Protein AF-A0A699U003-F1 (afdb_monomer_lite)

pLDDT: mean 71.17, std 19.03, range [32.44, 95.81]

Sequence (176 aa):
VVTTAKLMTEVVTAASATITAADTPITAATLTATHNKRKGILVKEPKPLKKQAQIEQDEAYARELEAELNKNINWDEVIEQVKRKEKEDNVVMRYQELKRKPQTEAQARKNMITYLKNMTGFKMNYFKGMSYDDIHLIFEKYFNSNVAFLEKTKEQIEEEDSRALKRKTKSQAEKA

Structure (mmCIF, N/CA/C/O backbone):
data_AF-A0A699U003-F1
#
_entry.id   AF-A0A699U003-F1
#
loop_
_atom_site.group_PDB
_atom_site.id
_atom_site.type_symbol
_atom_site.label_atom_id
_atom_site.label_alt_id
_atom_site.label_comp_id
_atom_site.label_asym_id
_atom_site.label_entity_id
_atom_site.label_seq_id
_atom_site.pdbx_PDB_ins_code
_atom_site.Cartn_x
_atom_site.Cartn_y
_atom_site.Cartn_z
_atom_site.occupancy
_atom_site.B_iso_or_equiv
_atom_site.auth_seq_id
_atom_site.auth_comp_id
_atom_site.auth_asym_id
_atom_site.auth_atom_id
_atom_site.pdbx_PDB_model_num
ATOM 1 N N . VAL A 1 1 ? -42.626 0.215 -48.156 1.00 45.19 1 VAL A N 1
ATOM 2 C CA . VAL A 1 1 ? -42.410 1.674 -48.004 1.00 45.19 1 VAL A CA 1
ATOM 3 C C . VAL A 1 1 ? -41.549 1.860 -46.756 1.00 45.19 1 VAL A C 1
ATOM 5 O O . VAL A 1 1 ? -42.077 1.782 -45.663 1.00 45.19 1 VAL A O 1
ATOM 8 N N . VAL A 1 2 ? -40.238 1.595 -46.818 1.00 40.75 2 VAL A N 1
ATOM 9 C CA . VAL A 1 2 ? -39.130 2.536 -47.109 1.00 40.75 2 VAL A CA 1
ATOM 10 C C . VAL A 1 2 ? -39.297 3.864 -46.377 1.00 40.75 2 VAL A C 1
ATOM 12 O O . VAL A 1 2 ? -40.072 4.681 -46.853 1.00 40.75 2 VAL A O 1
ATOM 15 N N . THR A 1 3 ? -38.520 4.119 -45.316 1.00 44.09 3 THR A N 1
ATOM 16 C CA . THR A 1 3 ? -37.577 5.255 -45.319 1.00 44.09 3 THR A CA 1
ATOM 17 C C . THR A 1 3 ? -36.477 5.110 -44.261 1.00 44.09 3 THR A C 1
ATOM 19 O O . THR A 1 3 ? -36.720 4.845 -43.090 1.00 44.09 3 THR A O 1
ATOM 22 N N . THR A 1 4 ? -35.257 5.286 -44.753 1.00 45.38 4 THR A N 1
ATOM 23 C CA . THR A 1 4 ? -33.939 5.308 -44.117 1.00 45.38 4 THR A CA 1
ATOM 24 C C . THR A 1 4 ? -33.596 6.719 -43.625 1.00 45.38 4 THR A C 1
ATOM 26 O O . THR A 1 4 ? -33.923 7.671 -44.325 1.00 45.38 4 THR A O 1
ATOM 29 N N . ALA A 1 5 ? -32.833 6.865 -42.535 1.00 50.19 5 ALA A N 1
ATOM 30 C CA . ALA A 1 5 ? -31.899 7.990 -42.317 1.00 50.19 5 ALA A CA 1
ATOM 31 C C . ALA A 1 5 ? -30.908 7.594 -41.201 1.00 50.19 5 ALA A C 1
ATOM 33 O O . ALA A 1 5 ? -31.294 7.466 -40.048 1.00 50.19 5 ALA A O 1
ATOM 34 N N . LYS A 1 6 ? -29.727 7.057 -41.528 1.00 58.03 6 LYS A N 1
ATOM 35 C CA . LYS A 1 6 ? -28.477 7.722 -41.954 1.00 58.03 6 LYS A CA 1
ATOM 36 C C . LYS A 1 6 ? -27.730 8.369 -40.774 1.00 58.03 6 LYS A C 1
ATOM 38 O O . LYS A 1 6 ? -28.076 9.441 -40.299 1.00 58.03 6 LYS A O 1
ATOM 43 N N . LEU A 1 7 ? -26.697 7.641 -40.346 1.00 47.69 7 LEU A N 1
ATOM 44 C CA . LEU A 1 7 ? -25.705 7.954 -39.321 1.00 47.69 7 LEU A CA 1
ATOM 45 C C . LEU A 1 7 ? -24.818 9.133 -39.752 1.00 47.69 7 LEU A C 1
ATOM 47 O O . LEU A 1 7 ? -24.412 9.199 -40.914 1.00 47.69 7 LEU A O 1
ATOM 51 N N . MET A 1 8 ? -24.466 10.009 -38.809 1.00 48.78 8 MET A N 1
ATOM 52 C CA . MET A 1 8 ? -23.335 10.930 -38.944 1.00 48.78 8 MET A CA 1
ATOM 53 C C . MET A 1 8 ? -22.222 10.463 -38.010 1.00 48.78 8 MET A C 1
ATOM 55 O O . MET A 1 8 ? -22.250 10.677 -36.804 1.00 48.78 8 MET A O 1
ATOM 59 N N . THR A 1 9 ? -21.281 9.739 -38.603 1.00 49.38 9 THR A N 1
ATOM 60 C CA . THR A 1 9 ? -20.009 9.333 -38.015 1.00 49.38 9 THR A CA 1
ATOM 61 C C . THR A 1 9 ? 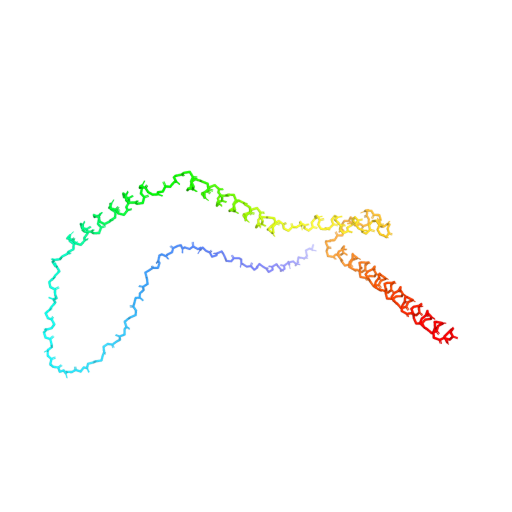-19.003 10.410 -38.405 1.00 49.38 9 THR A C 1
ATOM 63 O O . THR A 1 9 ? -18.658 10.521 -39.581 1.00 49.38 9 THR A O 1
ATOM 66 N N . GLU A 1 10 ? -18.573 11.243 -37.460 1.00 49.56 10 GLU A N 1
ATOM 67 C CA . GLU A 1 10 ? -17.487 12.191 -37.711 1.00 49.56 10 GLU A CA 1
ATOM 68 C C . GLU A 1 10 ? -16.157 11.436 -37.608 1.00 49.56 10 GLU A C 1
ATOM 70 O O . GLU A 1 10 ? -15.673 11.085 -36.534 1.00 49.56 10 GLU A O 1
ATOM 75 N N . VAL A 1 11 ? -15.619 11.102 -38.780 1.00 53.38 11 VAL A N 1
ATOM 76 C CA . VAL A 1 11 ? -14.251 10.629 -38.982 1.00 53.38 11 VAL A CA 1
ATOM 77 C C . VAL A 1 11 ? -13.323 11.819 -38.754 1.00 53.38 11 VAL A C 1
ATOM 79 O O . VAL A 1 11 ? -13.251 12.719 -39.587 1.00 53.38 11 VAL A O 1
ATOM 82 N N . VAL A 1 12 ? -12.604 11.827 -37.631 1.00 41.00 12 VAL A N 1
ATOM 83 C CA . VAL A 1 12 ? -11.447 12.710 -37.451 1.00 41.00 12 VAL A CA 1
ATOM 84 C C . VAL A 1 12 ? -10.208 11.950 -37.904 1.00 41.00 12 VAL A C 1
ATOM 86 O O . VAL A 1 12 ? -9.744 10.993 -37.286 1.00 41.00 12 VAL A O 1
ATOM 89 N N . THR A 1 13 ? -9.740 12.383 -39.064 1.00 50.38 13 THR A N 1
ATOM 90 C CA . THR A 1 13 ? -8.569 11.946 -39.813 1.00 50.38 13 THR A CA 1
ATOM 91 C C . THR A 1 13 ? -7.299 11.960 -38.965 1.00 50.38 13 THR A C 1
ATOM 93 O O . THR A 1 13 ? -6.840 13.009 -38.517 1.00 50.38 13 THR A O 1
ATOM 96 N N . ALA A 1 14 ? -6.690 10.786 -38.809 1.00 43.75 14 ALA A N 1
ATOM 97 C CA . ALA A 1 14 ? -5.325 10.635 -38.332 1.00 43.75 14 ALA A CA 1
ATOM 98 C C . ALA A 1 14 ? -4.341 11.027 -39.448 1.00 43.75 14 ALA A C 1
ATOM 100 O O . ALA A 1 14 ? -4.283 10.372 -40.488 1.00 43.75 14 ALA A O 1
ATOM 101 N N . ALA A 1 15 ? -3.548 12.076 -39.225 1.00 45.00 15 ALA A N 1
ATOM 102 C CA . ALA A 1 15 ? -2.361 12.361 -40.023 1.00 45.00 15 ALA A CA 1
ATOM 103 C C . ALA A 1 15 ? -1.147 11.711 -39.340 1.00 45.00 15 ALA A C 1
ATOM 105 O O . ALA A 1 15 ? -0.752 12.102 -38.243 1.00 45.00 15 ALA A O 1
ATOM 106 N N . SER A 1 16 ? -0.577 10.689 -39.978 1.00 44.88 16 SER A N 1
ATOM 107 C CA . SER A 1 16 ? 0.701 10.098 -39.580 1.00 44.88 16 SER A CA 1
ATOM 108 C C . SER A 1 16 ? 1.829 11.011 -40.062 1.00 44.88 16 SER A C 1
ATOM 110 O O . SER A 1 16 ? 1.984 11.226 -41.263 1.00 44.88 16 SER A O 1
ATOM 112 N N . ALA A 1 17 ? 2.590 11.582 -39.129 1.00 42.38 17 ALA A N 1
ATOM 113 C CA . ALA A 1 17 ? 3.814 12.307 -39.435 1.00 42.38 17 ALA A CA 1
ATOM 114 C C . ALA A 1 17 ? 4.977 11.308 -39.538 1.00 42.38 17 ALA A C 1
ATOM 116 O O . ALA A 1 17 ? 5.395 10.710 -38.547 1.00 42.38 17 ALA A O 1
ATOM 117 N N . THR A 1 18 ? 5.496 11.128 -40.749 1.00 43.25 18 THR A N 1
ATOM 118 C CA . THR A 1 18 ? 6.792 10.494 -41.016 1.00 43.25 18 THR A CA 1
ATOM 119 C C . THR A 1 18 ? 7.915 11.333 -40.412 1.00 43.25 18 THR A C 1
ATOM 121 O O . THR A 1 18 ? 8.078 12.501 -40.764 1.00 43.25 18 THR A O 1
ATOM 124 N N . ILE A 1 19 ? 8.713 10.731 -39.531 1.00 46.25 19 ILE A N 1
ATOM 125 C CA . ILE A 1 19 ? 9.972 11.304 -39.048 1.00 46.25 19 ILE A CA 1
ATOM 126 C C . ILE A 1 19 ? 11.047 10.952 -40.080 1.00 46.25 19 ILE A C 1
ATOM 128 O O . ILE A 1 19 ? 11.563 9.836 -40.103 1.00 46.25 19 ILE A O 1
ATOM 132 N N . THR A 1 20 ? 11.335 11.887 -40.979 1.00 45.12 20 THR A N 1
ATOM 133 C CA . THR A 1 20 ? 12.477 11.803 -41.894 1.00 45.12 20 THR A CA 1
ATOM 134 C C . THR A 1 20 ? 13.707 12.337 -41.170 1.00 45.12 20 THR A C 1
ATOM 136 O O . THR A 1 20 ? 13.714 13.481 -40.719 1.00 45.12 20 THR A O 1
ATOM 139 N N . ALA A 1 21 ? 14.742 11.505 -41.047 1.00 44.91 21 ALA A N 1
ATOM 140 C CA . ALA A 1 21 ? 16.061 11.920 -40.591 1.00 44.91 21 ALA A CA 1
ATOM 141 C C . ALA A 1 21 ? 16.677 12.886 -41.617 1.00 44.91 21 ALA A C 1
ATOM 143 O O . ALA A 1 21 ? 16.812 12.540 -42.790 1.00 44.91 21 ALA A O 1
ATOM 144 N N . ALA A 1 22 ? 17.034 14.088 -41.171 1.00 41.34 22 ALA A N 1
ATOM 145 C CA . ALA A 1 22 ? 17.808 15.047 -41.943 1.00 41.34 22 ALA A CA 1
ATOM 146 C C . ALA A 1 22 ? 18.915 15.606 -41.047 1.00 41.34 22 ALA A C 1
ATOM 148 O O . ALA A 1 22 ? 18.643 16.181 -39.991 1.00 41.34 22 ALA A O 1
ATOM 149 N N . ASP A 1 23 ? 20.153 15.381 -41.477 1.00 47.31 23 ASP A N 1
ATOM 150 C CA . ASP A 1 23 ? 21.368 15.893 -40.863 1.00 47.31 23 ASP A CA 1
ATOM 151 C C . ASP A 1 23 ? 21.334 17.419 -40.742 1.00 47.31 23 ASP A C 1
ATOM 153 O O . ASP A 1 23 ? 21.044 18.145 -41.694 1.00 47.31 23 ASP A O 1
ATOM 157 N N . THR A 1 24 ? 21.678 17.907 -39.556 1.00 39.91 24 THR A N 1
ATOM 158 C CA . THR A 1 24 ? 21.978 19.311 -39.272 1.00 39.91 24 THR A CA 1
ATOM 159 C C . THR A 1 24 ? 23.402 19.666 -39.704 1.00 39.91 24 THR A C 1
ATOM 161 O O . THR A 1 24 ? 24.350 19.241 -39.041 1.00 39.91 24 THR A O 1
ATOM 164 N N . PRO A 1 25 ? 23.592 20.557 -40.690 1.00 44.16 25 PRO A N 1
ATOM 165 C CA . PRO A 1 25 ? 24.732 21.458 -40.696 1.00 44.16 25 PRO A CA 1
ATOM 166 C C . PRO A 1 25 ? 24.360 22.751 -39.958 1.00 44.16 25 PRO A C 1
ATOM 168 O O . PRO A 1 25 ? 23.475 23.508 -40.366 1.00 44.16 25 PRO A O 1
ATOM 171 N N . ILE A 1 26 ? 25.055 23.017 -38.851 1.00 41.28 26 ILE A N 1
ATOM 172 C CA . ILE A 1 26 ? 24.962 24.283 -38.119 1.00 41.28 26 ILE A CA 1
ATOM 173 C C . ILE A 1 26 ? 25.534 25.380 -39.023 1.00 41.28 26 ILE A C 1
ATOM 175 O O . ILE A 1 26 ? 26.736 25.462 -39.263 1.00 41.28 26 ILE A O 1
ATOM 179 N N . THR A 1 27 ? 24.636 26.210 -39.545 1.00 33.19 27 THR A N 1
ATOM 180 C CA . THR A 1 27 ? 24.952 27.405 -40.326 1.00 33.19 27 THR A CA 1
ATOM 181 C C . THR A 1 27 ? 25.419 28.496 -39.364 1.00 33.19 27 THR A C 1
ATOM 183 O O . THR A 1 27 ? 24.634 28.997 -38.561 1.00 33.19 27 THR A O 1
ATOM 186 N N . ALA A 1 28 ? 26.704 28.854 -39.419 1.00 35.41 28 ALA A N 1
ATOM 187 C CA . ALA A 1 28 ? 27.237 30.006 -38.703 1.00 35.41 28 ALA A CA 1
ATOM 188 C C . ALA A 1 28 ? 26.740 31.301 -39.364 1.00 35.41 28 ALA A C 1
ATOM 190 O O . ALA A 1 28 ? 26.874 31.504 -40.572 1.00 35.41 28 ALA A O 1
ATOM 191 N N . ALA A 1 29 ? 26.130 32.155 -38.545 1.00 38.41 29 ALA A N 1
ATOM 192 C CA . ALA A 1 29 ? 25.506 33.404 -38.940 1.00 38.41 29 ALA A CA 1
ATOM 193 C C . ALA A 1 29 ? 26.487 34.356 -39.643 1.00 38.41 29 ALA A C 1
ATOM 195 O O . ALA A 1 29 ? 27.544 34.710 -39.123 1.00 38.41 29 ALA A O 1
ATOM 196 N N . THR A 1 30 ? 26.067 34.821 -40.817 1.00 33.91 30 THR A N 1
ATOM 197 C CA . THR A 1 30 ? 26.620 35.996 -41.486 1.00 33.91 30 THR A CA 1
ATOM 198 C C . THR A 1 30 ? 26.172 37.234 -40.709 1.00 33.91 30 THR A C 1
ATOM 200 O O . THR A 1 30 ? 24.987 37.564 -40.719 1.00 33.91 30 THR A O 1
ATOM 203 N N . LEU A 1 31 ? 27.103 37.929 -40.050 1.00 40.53 31 LEU A N 1
ATOM 204 C CA . LEU A 1 31 ? 26.906 39.326 -39.666 1.00 40.53 31 LEU A CA 1
ATOM 205 C C . LEU A 1 31 ? 27.592 40.216 -40.699 1.00 40.53 31 LEU A C 1
ATOM 207 O O . LEU A 1 31 ? 28.761 40.065 -41.045 1.00 40.53 31 LEU A O 1
ATOM 211 N N . THR A 1 32 ? 26.762 41.096 -41.231 1.0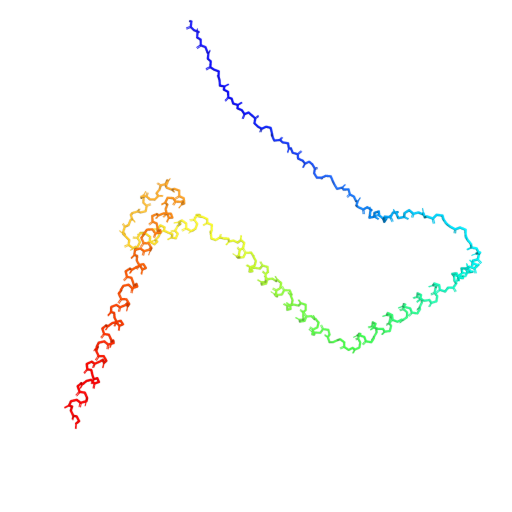0 34.31 32 THR A N 1
ATOM 212 C CA . THR A 1 32 ? 26.939 41.973 -42.376 1.00 34.31 32 THR A CA 1
ATOM 213 C C . THR A 1 32 ? 28.103 42.945 -42.235 1.00 34.31 32 THR A C 1
ATOM 215 O O . THR A 1 32 ? 28.281 43.595 -41.207 1.00 34.31 32 THR A O 1
ATOM 218 N N . ALA A 1 33 ? 28.832 43.097 -43.338 1.00 41.91 33 ALA A N 1
ATOM 219 C CA . ALA A 1 33 ? 29.827 44.128 -43.566 1.00 41.91 33 ALA A CA 1
ATOM 220 C C . ALA A 1 33 ? 29.246 45.547 -43.424 1.00 41.91 33 ALA A C 1
ATOM 222 O O . ALA A 1 33 ? 28.237 45.880 -44.043 1.00 41.91 33 ALA A O 1
ATOM 223 N N . THR A 1 34 ? 29.958 46.417 -42.704 1.00 38.34 34 THR A N 1
ATOM 224 C CA . THR A 1 34 ? 29.840 47.874 -42.846 1.00 38.34 34 THR A CA 1
ATOM 225 C C . THR A 1 34 ? 31.157 48.435 -43.369 1.00 38.34 34 THR A C 1
ATOM 227 O O . THR A 1 34 ? 32.203 48.331 -42.731 1.00 38.34 34 THR A O 1
ATOM 230 N N . HIS A 1 35 ? 31.083 49.019 -44.561 1.00 48.19 35 HIS A N 1
ATOM 231 C CA . HIS A 1 35 ? 32.150 49.713 -45.272 1.00 48.19 35 HIS A CA 1
ATOM 232 C C . HIS A 1 35 ? 32.754 50.845 -44.424 1.00 48.19 35 HIS A C 1
ATOM 234 O O . HIS A 1 35 ? 32.045 51.784 -44.068 1.00 48.19 35 HIS A O 1
ATOM 240 N N . ASN A 1 36 ? 34.075 50.831 -44.203 1.00 32.44 36 ASN A N 1
ATOM 241 C CA . ASN A 1 36 ? 34.835 52.066 -44.013 1.00 32.44 36 ASN A CA 1
ATOM 242 C C . ASN A 1 36 ? 36.300 51.939 -44.458 1.00 32.44 36 ASN A C 1
ATOM 244 O O . ASN A 1 36 ? 37.077 51.125 -43.967 1.00 32.44 36 ASN A O 1
ATOM 248 N N . LYS A 1 37 ? 36.660 52.804 -45.411 1.00 56.78 37 LYS A N 1
ATOM 249 C CA . LYS A 1 37 ? 38.013 53.070 -45.907 1.00 56.78 37 LYS A CA 1
ATOM 250 C C . LYS A 1 37 ? 38.953 53.412 -44.747 1.00 56.78 37 LYS A C 1
ATOM 252 O O . LYS A 1 37 ? 38.715 54.429 -44.099 1.00 56.78 37 LYS A O 1
ATOM 257 N N . ARG A 1 38 ? 40.062 52.676 -44.579 1.00 44.12 38 ARG A N 1
ATOM 258 C CA . ARG A 1 38 ? 41.410 53.217 -44.273 1.00 44.12 38 ARG A CA 1
ATOM 259 C C . ARG A 1 38 ? 42.448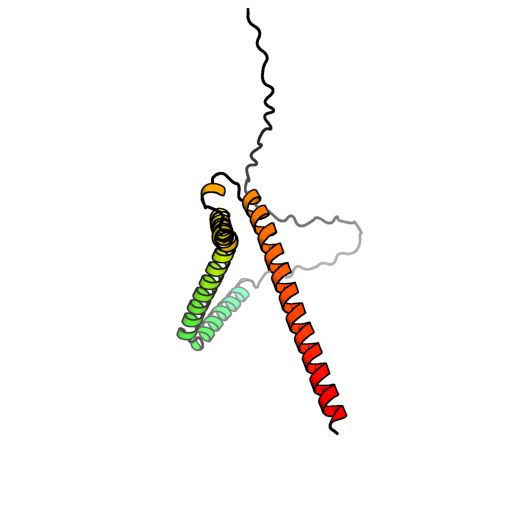 52.113 -44.032 1.00 44.12 38 ARG A C 1
ATOM 261 O O . ARG A 1 38 ? 42.269 51.277 -43.164 1.00 44.12 38 ARG A O 1
ATOM 268 N N . LYS A 1 39 ? 43.569 52.264 -44.750 1.00 48.50 39 LYS A N 1
ATOM 269 C CA . LYS A 1 39 ? 44.931 51.763 -44.489 1.00 48.50 39 LYS A CA 1
ATOM 270 C C . LYS A 1 3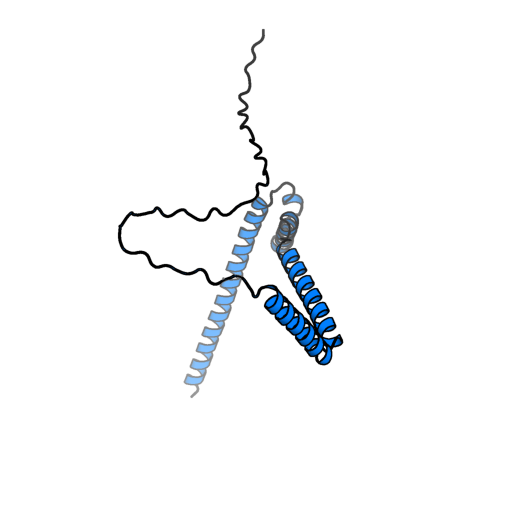9 ? 45.105 50.244 -44.383 1.00 48.50 39 LYS A C 1
ATOM 272 O O . LYS A 1 39 ? 44.700 49.607 -43.423 1.00 48.50 39 LYS A O 1
ATOM 277 N N . GLY A 1 40 ? 45.809 49.702 -45.377 1.00 47.25 40 GLY A N 1
ATOM 278 C CA . GLY A 1 40 ? 46.276 48.325 -45.382 1.00 47.25 40 GLY A CA 1
ATOM 279 C C . GLY A 1 40 ? 47.124 48.018 -44.154 1.00 47.25 40 GLY A C 1
ATOM 280 O O . GLY A 1 40 ? 48.149 48.654 -43.917 1.00 47.25 40 GLY A O 1
ATOM 281 N N . ILE A 1 41 ? 46.696 47.010 -43.404 1.00 47.16 41 ILE A N 1
ATOM 282 C CA . ILE A 1 41 ? 47.595 46.206 -42.593 1.00 47.16 41 ILE A CA 1
ATOM 283 C C . ILE A 1 41 ? 47.853 44.971 -43.439 1.00 47.16 41 ILE A C 1
ATOM 285 O O . ILE A 1 41 ? 46.970 44.143 -43.651 1.00 47.16 41 ILE A O 1
ATOM 289 N N . LEU A 1 42 ? 49.068 44.892 -43.969 1.00 51.59 42 LEU A N 1
ATOM 290 C CA . LEU A 1 42 ? 49.623 43.671 -44.520 1.00 51.59 42 LEU A CA 1
ATOM 291 C C . LEU A 1 42 ? 49.781 42.684 -43.352 1.00 51.59 42 LEU A C 1
ATOM 293 O O . LEU A 1 42 ? 50.861 42.555 -42.779 1.00 51.59 42 LEU A O 1
ATOM 297 N N . VAL A 1 43 ? 48.690 42.027 -42.951 1.00 43.47 43 VAL A N 1
ATOM 298 C CA . VAL A 1 43 ? 48.768 40.833 -42.109 1.00 43.47 43 VAL A CA 1
ATOM 299 C C . VAL A 1 43 ? 49.346 39.754 -43.006 1.00 43.47 43 VAL A C 1
ATOM 301 O O . VAL A 1 43 ? 48.655 39.110 -43.789 1.00 43.47 43 VAL A O 1
ATOM 304 N N . LYS A 1 44 ? 50.670 39.637 -42.951 1.00 53.44 44 LYS A N 1
ATOM 305 C CA . LYS A 1 44 ? 51.409 38.527 -43.528 1.00 53.44 44 LYS A CA 1
ATOM 306 C C . LYS A 1 44 ? 50.921 37.274 -42.806 1.00 53.44 44 LYS A C 1
ATOM 308 O O . LYS A 1 44 ? 51.233 37.092 -41.631 1.00 53.44 44 LYS A O 1
ATOM 313 N N . GLU A 1 45 ? 50.111 36.468 -43.485 1.00 43.84 45 GLU A N 1
ATOM 314 C CA . GLU A 1 45 ? 49.678 35.165 -42.984 1.00 43.84 45 GLU A CA 1
ATOM 315 C C . GLU A 1 45 ? 50.905 34.386 -42.479 1.00 43.84 45 GLU A C 1
ATOM 317 O O . GLU A 1 45 ? 51.906 34.269 -43.205 1.00 43.84 45 GLU A O 1
ATOM 322 N N . PRO A 1 46 ? 50.893 33.874 -41.236 1.00 50.19 46 PRO A N 1
ATOM 323 C CA . PRO A 1 46 ? 51.959 33.002 -40.786 1.00 50.19 46 PRO A CA 1
ATOM 324 C C . PRO A 1 46 ? 51.887 31.704 -41.601 1.00 50.19 46 PRO A C 1
ATOM 326 O O . PRO A 1 46 ? 50.896 30.979 -41.557 1.00 50.19 46 PRO A O 1
ATOM 329 N N . LYS A 1 47 ? 52.950 31.435 -42.372 1.00 56.91 47 LYS A N 1
ATOM 330 C CA . LYS A 1 47 ? 53.178 30.198 -43.142 1.00 56.91 47 LYS A CA 1
ATOM 331 C C . LYS A 1 47 ? 52.689 28.946 -42.382 1.00 56.91 47 LYS A C 1
ATOM 333 O O . LYS A 1 47 ? 53.138 28.732 -41.254 1.00 56.91 47 LYS A O 1
ATOM 338 N N . PRO A 1 48 ? 51.895 28.050 -42.999 1.00 54.00 48 PRO A N 1
ATOM 339 C CA . PRO A 1 48 ? 51.480 26.803 -42.371 1.00 54.00 48 PRO A CA 1
ATOM 340 C C . PRO A 1 48 ? 52.581 25.756 -42.568 1.00 54.00 48 PRO A C 1
ATOM 342 O O . PRO A 1 48 ? 52.556 24.986 -43.521 1.00 54.00 48 PRO A O 1
ATOM 345 N N . LEU A 1 49 ? 53.593 25.743 -41.702 1.00 57.84 49 LEU A N 1
ATOM 346 C CA . LEU A 1 49 ? 54.726 24.820 -41.845 1.00 57.84 49 LEU A CA 1
ATOM 347 C C . LEU A 1 49 ? 55.119 24.137 -40.536 1.00 57.84 49 LEU A C 1
ATOM 349 O O . LEU A 1 49 ? 56.305 24.071 -40.266 1.00 57.84 49 LEU A O 1
ATOM 353 N N . LYS A 1 50 ? 54.180 23.630 -39.718 1.00 58.66 50 LYS A N 1
ATOM 354 C CA . LYS A 1 50 ? 54.519 22.762 -38.559 1.00 58.66 50 LYS A CA 1
ATOM 355 C C . LYS A 1 50 ? 53.438 21.741 -38.149 1.00 58.66 50 LYS A C 1
ATOM 357 O O . LYS A 1 50 ? 53.330 21.426 -36.975 1.00 58.66 50 LYS A O 1
ATOM 362 N N . LYS A 1 51 ? 52.630 21.199 -39.072 1.00 60.88 51 LYS A N 1
ATOM 363 C CA . LYS A 1 51 ? 51.586 20.215 -38.693 1.00 60.88 51 LYS A CA 1
ATOM 364 C C . LYS A 1 51 ? 52.131 18.806 -38.410 1.00 60.88 51 LYS A C 1
ATOM 366 O O . LYS A 1 51 ? 51.684 18.180 -37.465 1.00 60.88 51 LYS A O 1
ATOM 371 N N . GLN A 1 52 ? 53.119 18.322 -39.168 1.00 61.03 52 GLN A N 1
ATOM 372 C CA . GLN A 1 52 ? 53.680 16.972 -38.966 1.00 61.03 52 GLN A CA 1
ATOM 373 C C . GLN A 1 52 ? 54.498 16.839 -37.677 1.00 61.03 52 GLN A C 1
ATOM 375 O O . GLN A 1 52 ? 54.326 15.867 -36.958 1.00 61.03 52 GLN A O 1
ATOM 380 N N . ALA A 1 53 ? 55.312 17.842 -37.341 1.00 62.50 53 ALA A N 1
ATOM 381 C CA . ALA A 1 53 ? 56.128 17.814 -36.125 1.00 62.50 53 ALA A CA 1
ATOM 382 C C . ALA A 1 53 ? 55.293 17.887 -34.831 1.00 62.50 53 ALA A C 1
ATOM 384 O O . ALA A 1 53 ? 55.706 17.344 -33.817 1.00 62.50 53 ALA A O 1
ATOM 385 N N . GLN A 1 54 ? 54.123 18.540 -34.866 1.00 58.91 54 GLN A N 1
ATOM 386 C CA . GLN A 1 54 ? 53.176 18.538 -33.744 1.00 58.91 54 GLN A CA 1
ATOM 387 C C . GLN A 1 54 ? 52.478 17.185 -33.595 1.00 58.91 54 GLN A C 1
ATOM 389 O O . GLN A 1 54 ? 52.431 16.660 -32.494 1.00 58.91 54 GLN A O 1
ATOM 394 N N . ILE A 1 55 ? 52.025 16.583 -34.700 1.00 62.91 55 ILE A N 1
ATOM 395 C CA . ILE A 1 55 ? 51.402 15.249 -34.679 1.00 62.91 55 ILE A CA 1
ATOM 396 C C . ILE A 1 55 ? 52.381 14.198 -34.138 1.00 62.91 55 ILE A C 1
ATOM 398 O O . ILE A 1 55 ? 51.994 13.366 -33.330 1.00 62.91 55 ILE A O 1
ATOM 402 N N . GLU A 1 56 ? 53.650 14.258 -34.540 1.00 66.81 56 GLU A N 1
ATOM 403 C CA . GLU A 1 56 ? 54.677 13.311 -34.091 1.00 66.81 56 GLU A CA 1
ATOM 404 C C . GLU A 1 56 ? 55.036 13.498 -32.604 1.00 66.81 56 GLU A C 1
ATOM 406 O O . GLU A 1 56 ? 55.261 12.519 -31.894 1.00 66.81 56 GLU A O 1
ATOM 411 N N . GLN A 1 57 ? 55.024 14.741 -32.103 1.00 70.31 57 GLN A N 1
ATOM 412 C CA . GLN A 1 57 ? 55.175 15.032 -30.672 1.00 70.31 57 GLN A CA 1
ATOM 413 C C . GLN A 1 57 ? 53.967 14.563 -29.852 1.00 70.31 57 GLN A C 1
ATOM 415 O O . GLN A 1 57 ? 54.156 13.952 -28.802 1.00 70.31 57 GLN A O 1
ATOM 420 N N . ASP A 1 58 ? 52.746 14.795 -30.336 1.00 70.00 58 ASP A N 1
ATOM 421 C CA . ASP A 1 58 ? 51.512 14.370 -29.669 1.00 70.00 58 ASP A CA 1
ATOM 422 C C . ASP A 1 58 ? 51.382 12.833 -29.658 1.00 70.00 58 ASP A C 1
ATOM 424 O O . ASP A 1 58 ? 50.931 12.247 -28.673 1.00 70.00 58 ASP A O 1
ATOM 428 N N . GLU A 1 59 ? 51.838 12.156 -30.718 1.00 78.44 59 GLU A N 1
ATOM 429 C CA . GLU A 1 59 ? 51.880 10.692 -30.808 1.00 78.44 59 GLU A CA 1
ATOM 430 C C . GLU A 1 59 ? 52.942 10.087 -29.876 1.00 78.44 59 GLU A C 1
ATOM 432 O O . GLU A 1 59 ? 52.682 9.092 -29.195 1.00 78.44 59 GLU A O 1
ATOM 437 N N . ALA A 1 60 ? 54.134 10.690 -29.809 1.00 77.31 60 ALA A N 1
ATOM 438 C CA . ALA A 1 60 ? 55.174 10.274 -28.872 1.00 77.31 60 ALA A CA 1
ATOM 439 C C . ALA A 1 60 ? 54.723 10.459 -27.414 1.00 77.31 60 ALA A C 1
ATOM 441 O O . ALA A 1 60 ? 54.941 9.570 -26.593 1.00 77.31 60 ALA A O 1
ATOM 442 N N . TYR A 1 61 ? 54.027 11.561 -27.120 1.00 77.25 61 TYR A N 1
ATOM 443 C CA . TYR A 1 61 ? 53.451 11.834 -25.806 1.00 77.25 61 TYR A CA 1
ATOM 444 C C . TYR A 1 61 ? 52.338 10.841 -25.439 1.00 77.25 61 TYR A C 1
ATOM 446 O O . TYR A 1 61 ? 52.309 10.344 -24.315 1.00 77.25 61 TYR A O 1
ATOM 454 N N . ALA A 1 62 ? 51.463 10.477 -26.384 1.00 74.75 62 ALA A N 1
ATOM 455 C CA . ALA A 1 62 ? 50.449 9.445 -26.165 1.00 74.75 62 ALA A CA 1
ATOM 456 C C . ALA A 1 62 ? 51.078 8.072 -25.866 1.00 74.75 62 ALA A C 1
ATOM 458 O O . ALA A 1 62 ? 50.638 7.390 -24.941 1.00 74.75 62 ALA A O 1
ATOM 459 N N . ARG A 1 63 ? 52.142 7.693 -26.593 1.00 76.38 63 ARG A N 1
ATOM 460 C CA . ARG A 1 63 ? 52.873 6.434 -26.363 1.00 76.38 63 ARG A CA 1
ATOM 461 C C . ARG A 1 63 ? 53.621 6.409 -25.026 1.00 76.38 63 ARG A C 1
ATOM 463 O O . ARG A 1 63 ? 53.674 5.363 -24.383 1.00 76.38 63 ARG A O 1
ATOM 470 N N . GLU A 1 64 ? 54.192 7.533 -24.597 1.00 74.81 64 GLU A N 1
ATOM 471 C CA . GLU A 1 64 ? 54.860 7.650 -23.294 1.00 74.81 64 GLU A CA 1
ATOM 472 C C . GLU A 1 64 ? 53.853 7.592 -22.138 1.00 74.81 64 GLU A C 1
ATOM 474 O O . GLU A 1 64 ? 54.040 6.811 -21.205 1.00 74.81 64 GLU A O 1
ATOM 479 N N . LEU A 1 65 ? 52.736 8.319 -22.253 1.00 72.56 65 LEU A N 1
ATOM 480 C CA . LEU A 1 65 ? 51.651 8.309 -21.272 1.00 72.56 65 LEU A CA 1
ATOM 481 C C . LEU A 1 65 ? 51.020 6.914 -21.135 1.00 72.56 65 LEU A C 1
ATOM 483 O O . LEU A 1 65 ? 50.750 6.465 -20.022 1.00 72.56 65 LEU A O 1
ATOM 487 N N . GLU A 1 66 ? 50.826 6.201 -22.249 1.00 67.31 66 GLU A N 1
ATOM 488 C CA . GLU A 1 66 ? 50.343 4.817 -22.261 1.00 67.31 66 GLU A CA 1
ATOM 489 C C . GLU A 1 66 ? 51.331 3.869 -21.561 1.00 67.31 66 GLU A C 1
ATOM 491 O O . GLU A 1 66 ? 50.923 3.072 -20.717 1.00 67.31 66 GLU A O 1
ATOM 496 N N . ALA A 1 67 ? 52.636 3.986 -21.833 1.00 69.12 67 ALA A N 1
ATOM 497 C CA . ALA A 1 67 ? 53.666 3.165 -21.193 1.00 69.12 67 ALA A CA 1
ATOM 498 C C . ALA A 1 67 ? 53.824 3.449 -19.685 1.00 69.12 67 ALA A C 1
ATOM 500 O O . ALA A 1 67 ? 54.106 2.531 -18.907 1.00 69.12 67 ALA A O 1
ATOM 501 N N . GLU A 1 68 ? 53.641 4.701 -19.266 1.00 66.56 68 GLU A N 1
ATOM 502 C CA . GLU A 1 68 ? 53.712 5.129 -17.867 1.00 66.56 68 GLU A CA 1
ATOM 503 C C . GLU A 1 68 ? 52.474 4.686 -17.069 1.00 66.56 68 GLU A C 1
ATOM 505 O O . GLU A 1 68 ? 52.611 4.128 -15.977 1.00 66.56 68 GLU A O 1
ATOM 510 N N . LEU A 1 69 ? 51.275 4.802 -17.654 1.00 65.75 69 LEU A N 1
ATOM 511 C CA . LEU A 1 69 ? 50.040 4.230 -17.103 1.00 65.75 69 LEU A CA 1
ATOM 512 C C . LEU A 1 69 ? 50.142 2.702 -16.984 1.00 65.75 69 LEU A C 1
ATOM 514 O O . LEU A 1 69 ? 49.796 2.139 -15.946 1.00 65.75 69 LEU A O 1
ATOM 518 N N . ASN A 1 70 ? 50.696 2.020 -17.989 1.00 63.91 70 ASN A N 1
ATOM 519 C CA . ASN A 1 70 ? 50.798 0.559 -18.001 1.00 63.91 70 ASN A CA 1
ATOM 520 C C . ASN A 1 70 ? 51.774 -0.009 -16.944 1.00 63.91 70 ASN A C 1
ATOM 522 O O . ASN A 1 70 ? 51.680 -1.184 -16.595 1.00 63.91 70 ASN A O 1
ATOM 526 N N . LYS A 1 71 ? 52.691 0.808 -16.396 1.00 66.56 71 LYS A N 1
ATOM 527 C CA . LYS A 1 71 ? 53.570 0.432 -15.268 1.00 66.56 71 LYS A CA 1
ATOM 528 C C . LYS A 1 71 ? 52.904 0.548 -13.893 1.00 66.56 71 LYS A C 1
ATOM 530 O O . LYS A 1 71 ? 53.380 -0.089 -12.957 1.00 66.56 71 LYS A O 1
ATOM 535 N N . ASN A 1 72 ? 51.855 1.362 -13.757 1.00 61.28 72 ASN A N 1
ATOM 536 C CA . ASN A 1 72 ? 51.257 1.719 -12.464 1.00 61.28 72 ASN A CA 1
ATOM 537 C C . ASN A 1 72 ? 49.798 1.250 -12.298 1.00 61.28 72 ASN A C 1
ATOM 539 O O . ASN A 1 72 ? 49.225 1.375 -11.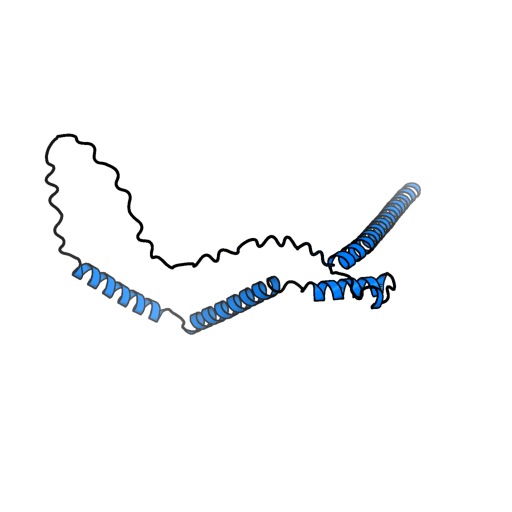217 1.00 61.28 72 ASN A O 1
ATOM 543 N N . ILE A 1 73 ? 49.175 0.711 -13.347 1.00 67.88 73 ILE A N 1
ATOM 544 C CA . ILE A 1 73 ? 47.806 0.202 -13.270 1.00 67.88 73 ILE A CA 1
ATOM 545 C C . ILE A 1 73 ? 47.816 -1.234 -12.741 1.00 67.88 73 ILE A C 1
ATOM 547 O O . ILE A 1 73 ? 48.245 -2.171 -13.416 1.00 67.88 73 ILE A O 1
ATOM 551 N N . ASN A 1 74 ? 47.282 -1.416 -11.534 1.00 78.06 74 ASN A N 1
ATOM 552 C CA . ASN A 1 74 ? 46.891 -2.732 -11.054 1.00 78.06 74 ASN A CA 1
ATOM 553 C C . ASN A 1 74 ? 45.657 -3.197 -11.846 1.00 78.06 74 ASN A C 1
ATOM 555 O O . ASN A 1 74 ? 44.532 -2.763 -11.589 1.00 78.06 74 ASN A O 1
ATOM 559 N N . TRP A 1 75 ? 45.877 -4.070 -12.829 1.00 71.06 75 TRP A N 1
ATOM 560 C CA . TRP A 1 75 ? 44.823 -4.621 -13.683 1.00 71.06 75 TRP A CA 1
ATOM 561 C C . TRP A 1 75 ? 43.702 -5.313 -12.887 1.00 71.06 75 TRP A C 1
ATOM 563 O O . TRP A 1 75 ? 42.547 -5.257 -13.314 1.00 71.06 75 TRP A O 1
ATOM 573 N N . ASP A 1 76 ? 43.989 -5.867 -11.703 1.00 77.81 76 ASP A N 1
ATOM 574 C CA . ASP A 1 76 ? 42.967 -6.467 -10.833 1.00 77.81 76 ASP A CA 1
ATOM 575 C C . ASP A 1 76 ? 42.024 -5.409 -10.239 1.00 77.81 76 ASP A C 1
ATOM 577 O O . ASP A 1 76 ? 40.813 -5.625 -10.155 1.00 77.81 76 ASP A O 1
ATOM 581 N N . GLU A 1 77 ? 42.543 -4.230 -9.886 1.00 80.88 77 GLU A N 1
ATOM 582 C CA . GLU A 1 77 ? 41.738 -3.120 -9.364 1.00 80.88 77 GLU A CA 1
ATOM 583 C C . GLU A 1 77 ? 40.832 -2.522 -10.448 1.00 80.88 77 GLU A C 1
ATOM 585 O O . GLU A 1 77 ? 39.667 -2.209 -10.188 1.00 80.88 77 GLU A O 1
ATOM 590 N N . VAL A 1 78 ? 41.328 -2.434 -11.687 1.00 79.44 78 VAL A N 1
ATOM 591 C CA . VAL A 1 78 ? 40.539 -1.987 -12.845 1.00 79.44 78 VAL A CA 1
ATOM 592 C C . VAL A 1 78 ? 39.424 -2.979 -13.165 1.00 79.44 78 VAL A C 1
ATOM 594 O O . VAL A 1 78 ? 38.283 -2.563 -13.380 1.00 79.44 78 VAL A O 1
ATOM 597 N N . ILE A 1 79 ? 39.703 -4.285 -13.136 1.00 80.81 79 ILE A N 1
ATOM 598 C CA . ILE A 1 79 ? 38.676 -5.316 -13.335 1.00 80.81 79 ILE A CA 1
ATOM 599 C C . ILE A 1 79 ? 37.627 -5.265 -12.221 1.00 80.81 79 ILE A C 1
ATOM 601 O O . ILE A 1 79 ? 36.429 -5.330 -12.508 1.00 80.81 79 ILE A O 1
ATOM 605 N N . GLU A 1 80 ? 38.035 -5.106 -10.961 1.00 81.94 80 GLU A N 1
ATOM 606 C CA . GLU A 1 80 ? 37.090 -4.939 -9.854 1.00 81.94 80 GLU A CA 1
ATOM 607 C C . GLU A 1 80 ? 36.280 -3.643 -9.980 1.00 81.94 80 GLU A C 1
ATOM 609 O O . GLU A 1 80 ? 35.093 -3.634 -9.659 1.00 81.94 80 GLU A O 1
ATOM 614 N N . GLN A 1 81 ? 36.858 -2.556 -10.498 1.00 78.56 81 GLN A N 1
ATOM 615 C CA . GLN A 1 81 ? 36.127 -1.317 -10.761 1.00 78.56 81 GLN A CA 1
ATOM 616 C C . GLN A 1 81 ? 35.083 -1.491 -11.875 1.00 78.56 81 GLN A C 1
ATOM 618 O O . GLN A 1 81 ? 33.951 -1.035 -11.713 1.00 78.56 81 GLN A O 1
ATOM 623 N N . VAL A 1 82 ? 35.422 -2.178 -12.971 1.00 79.56 82 VAL A N 1
ATOM 624 C CA . VAL A 1 82 ? 34.485 -2.473 -14.070 1.00 79.56 82 VAL A CA 1
ATOM 625 C C . VAL A 1 82 ? 33.355 -3.378 -13.586 1.00 79.56 82 VAL A C 1
ATOM 627 O O . VAL A 1 82 ? 32.192 -3.042 -13.784 1.00 79.56 82 VAL A O 1
ATOM 630 N N . LYS A 1 83 ? 33.665 -4.462 -12.863 1.00 78.00 83 LYS A N 1
ATOM 631 C CA . LYS A 1 83 ? 32.647 -5.346 -12.267 1.00 78.00 83 LYS A CA 1
ATOM 632 C C . LYS A 1 83 ? 31.766 -4.618 -11.251 1.00 78.00 83 LYS A C 1
ATOM 634 O O . LYS A 1 83 ? 30.582 -4.924 -11.134 1.00 78.00 83 LYS A O 1
ATOM 639 N N . ARG A 1 84 ? 32.329 -3.685 -10.475 1.00 75.12 84 ARG A N 1
ATOM 640 C CA . ARG A 1 84 ? 31.578 -2.870 -9.509 1.00 75.12 84 ARG A CA 1
ATOM 641 C C . ARG A 1 84 ? 30.627 -1.914 -10.223 1.00 75.12 84 ARG A C 1
ATOM 643 O O . ARG A 1 84 ? 29.459 -1.888 -9.858 1.00 75.12 84 ARG A O 1
ATOM 650 N N . LYS A 1 85 ? 31.086 -1.234 -11.279 1.00 71.88 85 LYS A N 1
ATOM 651 C CA . LYS A 1 85 ? 30.239 -0.386 -12.131 1.00 71.88 85 LYS A CA 1
ATOM 652 C C . LYS A 1 85 ? 29.160 -1.185 -12.852 1.00 71.88 85 LYS A C 1
ATOM 654 O O . LYS A 1 85 ? 28.015 -0.779 -12.829 1.00 71.88 85 LYS A O 1
ATOM 659 N N . GLU A 1 86 ? 29.474 -2.362 -13.387 1.00 71.88 86 GLU A N 1
ATOM 660 C CA . GLU A 1 86 ? 28.485 -3.237 -14.026 1.00 71.88 86 GLU A CA 1
ATOM 661 C C . GLU A 1 86 ? 27.401 -3.698 -13.036 1.00 71.88 86 GLU A C 1
ATOM 663 O O . GLU A 1 86 ? 26.216 -3.723 -13.367 1.00 71.88 86 GLU A O 1
ATOM 668 N N . LYS A 1 87 ? 27.780 -4.015 -11.789 1.00 76.19 87 LYS A N 1
ATOM 669 C CA . LYS A 1 87 ? 26.827 -4.336 -10.715 1.00 76.19 87 LYS A CA 1
ATOM 670 C C . LYS A 1 87 ? 25.999 -3.123 -10.307 1.00 76.19 87 LYS A C 1
ATOM 672 O O . LYS A 1 87 ? 24.795 -3.264 -10.127 1.00 76.19 87 LYS A O 1
ATOM 677 N N . GLU A 1 88 ? 26.620 -1.961 -10.140 1.00 73.19 88 GLU A N 1
ATOM 678 C CA . GLU A 1 88 ? 25.924 -0.715 -9.813 1.00 73.19 88 GLU A CA 1
ATOM 679 C C . GLU A 1 88 ? 24.953 -0.325 -10.930 1.00 73.19 88 GLU A C 1
ATOM 681 O O . GLU A 1 88 ? 23.786 -0.089 -10.641 1.00 73.19 88 GLU A O 1
ATOM 686 N N . ASP A 1 89 ? 25.368 -0.387 -12.194 1.00 74.06 89 ASP A N 1
ATOM 687 C CA . ASP A 1 89 ? 24.527 -0.148 -13.366 1.00 74.06 89 ASP A CA 1
ATOM 688 C C . ASP A 1 89 ? 23.394 -1.176 -13.455 1.00 74.06 89 ASP A C 1
ATOM 690 O O . ASP A 1 89 ? 22.247 -0.802 -13.689 1.00 74.06 89 ASP A O 1
ATOM 694 N N . ASN A 1 90 ? 23.650 -2.460 -13.181 1.00 84.50 90 ASN A N 1
ATOM 695 C CA . ASN A 1 90 ? 22.606 -3.487 -13.117 1.00 84.50 90 ASN A CA 1
ATOM 696 C C . ASN A 1 90 ? 21.597 -3.218 -11.988 1.00 84.50 90 ASN A C 1
ATOM 698 O O . ASN A 1 90 ? 20.388 -3.337 -12.191 1.00 84.50 90 ASN A O 1
ATOM 702 N N . VAL A 1 91 ? 22.072 -2.818 -10.806 1.00 78.12 91 VAL A N 1
ATOM 703 C CA . VAL A 1 91 ? 21.231 -2.465 -9.653 1.00 78.12 91 VAL A CA 1
ATOM 704 C C . VAL A 1 91 ? 20.415 -1.206 -9.943 1.00 78.12 91 VAL A C 1
ATOM 706 O O . VAL A 1 91 ? 19.214 -1.183 -9.670 1.00 78.12 91 VAL A O 1
ATOM 709 N N . VAL A 1 92 ? 21.031 -0.186 -10.539 1.00 80.62 92 VAL A N 1
ATOM 710 C CA . VAL A 1 92 ? 20.382 1.059 -10.960 1.00 80.62 92 VAL A CA 1
ATOM 711 C C . VAL A 1 92 ? 19.337 0.774 -12.039 1.00 80.62 92 VAL A C 1
ATOM 713 O O . VAL A 1 92 ? 18.203 1.232 -11.907 1.00 80.62 92 VAL A O 1
ATOM 716 N N . MET A 1 93 ? 19.648 -0.049 -13.044 1.00 77.81 93 MET A N 1
ATOM 717 C CA . MET A 1 93 ? 18.708 -0.486 -14.084 1.00 77.81 93 MET A CA 1
ATOM 718 C C . MET A 1 93 ? 17.540 -1.278 -13.497 1.00 77.81 93 MET A C 1
ATOM 720 O O . MET A 1 93 ? 16.386 -0.995 -13.811 1.00 77.81 93 MET A O 1
ATOM 724 N N . ARG A 1 94 ? 17.803 -2.199 -12.565 1.00 73.25 94 ARG A N 1
ATOM 725 C CA . ARG A 1 94 ? 16.767 -2.978 -11.873 1.00 73.25 94 ARG A CA 1
ATOM 726 C C . ARG A 1 94 ? 15.878 -2.094 -11.002 1.00 73.25 94 ARG A C 1
ATOM 728 O O . ARG A 1 94 ? 14.673 -2.323 -10.921 1.00 73.25 94 ARG A O 1
ATOM 735 N N . TYR A 1 95 ? 16.443 -1.072 -10.364 1.00 68.19 95 TYR A N 1
ATOM 736 C CA . TYR A 1 95 ? 15.694 -0.092 -9.582 1.00 68.19 95 TYR A CA 1
ATOM 737 C C . TYR A 1 95 ? 14.828 0.804 -10.475 1.00 68.19 95 TYR A C 1
ATOM 739 O O . TYR A 1 95 ? 13.657 1.031 -10.168 1.00 68.19 95 TYR A O 1
ATOM 747 N N . GLN A 1 96 ? 15.363 1.260 -11.610 1.00 73.25 96 GLN A N 1
ATOM 748 C CA . GLN A 1 96 ? 14.593 1.979 -12.622 1.00 73.25 96 GLN A CA 1
ATOM 749 C C . GLN A 1 96 ? 13.479 1.100 -13.200 1.00 73.25 96 GLN A C 1
ATOM 751 O O . GLN A 1 96 ? 12.357 1.572 -13.322 1.00 73.25 96 GLN A O 1
ATOM 756 N N . GLU A 1 97 ? 13.729 -0.181 -13.481 1.00 70.81 97 GLU A N 1
ATOM 757 C CA . GLU A 1 97 ? 12.720 -1.149 -13.928 1.00 70.81 97 GLU A CA 1
ATOM 758 C C . GLU A 1 97 ? 11.654 -1.435 -12.872 1.00 70.81 97 GLU A C 1
ATOM 760 O O . GLU A 1 97 ? 10.486 -1.559 -13.216 1.00 70.81 97 GLU A O 1
ATOM 765 N N . LEU A 1 98 ? 12.016 -1.519 -11.591 1.00 69.12 98 LEU A N 1
ATOM 766 C CA . LEU A 1 98 ? 11.064 -1.677 -10.488 1.00 69.12 98 LEU A CA 1
ATOM 767 C C . LEU A 1 98 ? 10.207 -0.422 -10.301 1.00 69.12 98 LEU A C 1
ATOM 769 O O . LEU A 1 98 ? 9.003 -0.541 -10.105 1.00 69.12 98 LEU A O 1
ATOM 773 N N . LYS A 1 99 ? 10.786 0.780 -10.430 1.00 63.12 99 LYS A N 1
ATOM 774 C CA . LYS A 1 99 ? 10.018 2.037 -10.454 1.00 63.12 99 LYS A CA 1
ATOM 775 C C . LYS A 1 99 ? 9.184 2.202 -11.728 1.00 63.12 99 LYS A C 1
ATOM 777 O O . LYS A 1 99 ? 8.142 2.847 -11.688 1.00 63.12 99 LYS A O 1
ATOM 782 N N . ARG A 1 100 ? 9.621 1.606 -12.842 1.00 61.38 100 ARG A N 1
ATOM 783 C CA . ARG A 1 100 ? 8.903 1.545 -14.128 1.00 61.38 100 ARG A CA 1
ATOM 784 C C . ARG A 1 100 ? 7.909 0.395 -14.228 1.00 61.38 100 ARG A C 1
ATOM 786 O O . ARG A 1 100 ? 7.123 0.385 -15.168 1.00 61.38 100 ARG A O 1
ATOM 793 N N . LYS A 1 101 ? 7.916 -0.543 -13.280 1.00 60.09 101 LYS A N 1
ATOM 794 C CA . LYS A 1 101 ? 6.850 -1.514 -13.030 1.00 60.09 101 LYS A CA 1
ATOM 795 C C . LYS A 1 101 ? 5.977 -0.945 -11.914 1.00 60.09 101 LYS A C 1
ATOM 797 O O . LYS A 1 101 ? 6.088 -1.403 -10.774 1.00 60.09 101 LYS A O 1
ATOM 802 N N . PRO A 1 102 ? 5.113 0.050 -12.199 1.00 57.00 102 PRO A N 1
ATOM 803 C CA . PRO A 1 102 ? 4.058 0.372 -11.262 1.00 57.00 102 PRO A CA 1
ATOM 804 C C . PRO A 1 102 ? 3.327 -0.931 -10.960 1.00 57.00 102 PRO A C 1
ATOM 806 O O . PRO A 1 102 ? 3.123 -1.771 -11.844 1.00 57.00 102 PRO A O 1
ATOM 809 N N . GLN A 1 103 ? 2.981 -1.128 -9.693 1.00 64.19 103 GLN A N 1
ATOM 810 C CA . GLN A 1 103 ? 2.026 -2.153 -9.327 1.00 64.19 103 GLN A CA 1
ATOM 811 C C . GLN A 1 103 ? 0.824 -1.978 -10.260 1.00 64.19 103 GLN A C 1
ATOM 813 O O . GLN A 1 103 ? 0.163 -0.945 -10.210 1.00 64.19 103 GLN A O 1
ATOM 818 N N . THR A 1 104 ? 0.625 -2.922 -11.185 1.00 83.31 104 THR A N 1
ATOM 819 C CA . THR A 1 104 ? -0.345 -2.745 -12.272 1.00 83.31 104 THR A CA 1
ATOM 820 C C . THR A 1 104 ? -1.715 -2.447 -11.679 1.00 83.31 104 THR A C 1
ATOM 822 O O . THR A 1 104 ? -2.019 -2.923 -10.583 1.00 83.31 104 THR A O 1
ATOM 825 N N . GLU A 1 105 ? -2.568 -1.700 -12.379 1.00 82.00 105 GLU A N 1
ATOM 826 C CA . GLU A 1 105 ? -3.919 -1.386 -11.883 1.00 82.00 105 GLU A CA 1
ATOM 827 C C . GLU A 1 105 ? -4.672 -2.650 -11.447 1.00 82.00 105 GLU A C 1
ATOM 829 O O . GLU A 1 105 ? -5.360 -2.654 -10.432 1.00 82.00 105 GLU A O 1
ATOM 834 N N . ALA A 1 106 ? -4.452 -3.775 -12.133 1.00 87.06 106 ALA A N 1
ATOM 835 C CA . ALA A 1 106 ? -4.972 -5.079 -11.735 1.00 87.06 106 ALA A CA 1
ATOM 836 C C . ALA A 1 106 ? -4.437 -5.563 -10.371 1.00 87.06 106 ALA A C 1
ATOM 838 O O . ALA A 1 106 ? -5.201 -6.076 -9.550 1.00 87.06 106 ALA A O 1
ATOM 839 N N . GLN A 1 107 ? -3.139 -5.400 -10.106 1.00 88.81 107 GLN A N 1
ATOM 840 C CA . GLN A 1 107 ? -2.521 -5.768 -8.834 1.00 88.81 107 GLN A CA 1
ATOM 841 C C . GLN A 1 107 ? -2.922 -4.806 -7.705 1.00 88.81 107 GLN A C 1
ATOM 843 O O . GLN A 1 107 ? -3.176 -5.252 -6.586 1.00 88.81 107 GLN A O 1
ATOM 848 N N . ALA A 1 108 ? -3.018 -3.504 -7.974 1.00 89.19 108 ALA A N 1
ATOM 849 C CA . ALA A 1 108 ? -3.528 -2.518 -7.023 1.00 89.19 108 ALA A CA 1
ATOM 850 C C . ALA A 1 108 ? -5.010 -2.784 -6.698 1.00 89.19 108 ALA A C 1
ATOM 852 O O . ALA A 1 108 ? -5.379 -2.882 -5.528 1.00 89.19 108 ALA A O 1
ATOM 853 N N . ARG A 1 109 ? -5.836 -3.062 -7.714 1.00 92.81 109 ARG A N 1
ATOM 854 C CA . ARG A 1 109 ? -7.234 -3.495 -7.567 1.00 92.81 109 ARG A CA 1
ATOM 855 C C . ARG A 1 109 ? -7.356 -4.750 -6.711 1.00 92.81 109 ARG A C 1
ATOM 857 O O . ARG A 1 109 ? -8.170 -4.787 -5.792 1.00 92.81 109 ARG A O 1
ATOM 864 N N . LYS A 1 110 ? -6.532 -5.772 -6.961 1.00 92.75 110 LYS A N 1
ATOM 865 C CA . LYS A 1 110 ? -6.522 -7.004 -6.158 1.00 92.75 110 LYS A CA 1
ATOM 866 C C . LYS A 1 110 ? -6.191 -6.719 -4.690 1.00 92.75 110 LYS A C 1
ATOM 868 O O . LYS A 1 110 ? -6.844 -7.276 -3.804 1.00 92.75 110 LYS A O 1
ATOM 873 N N . ASN A 1 111 ? -5.219 -5.847 -4.431 1.00 93.38 111 ASN A N 1
ATOM 874 C CA . ASN A 1 111 ? -4.851 -5.454 -3.073 1.00 93.38 111 ASN A CA 1
ATOM 875 C C . ASN A 1 111 ? -5.987 -4.687 -2.374 1.00 93.38 111 ASN A C 1
ATOM 877 O O . ASN A 1 111 ? -6.338 -5.045 -1.250 1.00 93.38 111 ASN A O 1
ATOM 881 N N . MET A 1 112 ? -6.612 -3.709 -3.042 1.00 94.06 112 MET A N 1
ATOM 882 C CA . MET A 1 112 ? -7.746 -2.947 -2.494 1.00 94.06 112 MET A CA 1
ATOM 883 C C . MET A 1 112 ? -8.941 -3.849 -2.169 1.00 94.06 112 MET A C 1
ATOM 885 O O . MET A 1 112 ? -9.480 -3.786 -1.066 1.00 94.06 112 MET A O 1
ATOM 889 N N . ILE A 1 113 ? -9.306 -4.764 -3.075 1.00 94.62 113 ILE A N 1
ATOM 890 C CA . ILE A 1 113 ? -10.377 -5.742 -2.830 1.00 94.62 113 ILE A CA 1
ATOM 891 C C . ILE A 1 113 ? -10.042 -6.639 -1.631 1.00 94.62 113 ILE A C 1
ATOM 893 O O . ILE A 1 113 ? -10.911 -6.936 -0.814 1.00 94.62 113 ILE A O 1
ATOM 897 N N . THR A 1 114 ? -8.787 -7.076 -1.507 1.00 95.81 114 THR A N 1
ATOM 898 C CA . THR A 1 114 ? -8.354 -7.928 -0.389 1.00 95.81 114 THR A CA 1
ATOM 899 C C . THR A 1 114 ? -8.458 -7.193 0.946 1.00 95.81 114 THR A C 1
ATOM 901 O O . THR A 1 114 ? -8.977 -7.754 1.910 1.00 95.81 114 THR A O 1
ATOM 904 N N . TYR A 1 115 ? -8.024 -5.931 0.999 1.00 93.38 115 TYR A N 1
ATOM 905 C CA . TYR A 1 115 ? -8.193 -5.085 2.181 1.00 93.38 115 TYR A CA 1
ATOM 906 C C . TYR A 1 115 ? -9.668 -4.935 2.553 1.00 93.38 115 TYR A C 1
ATOM 908 O O . TYR A 1 115 ? -10.050 -5.187 3.694 1.00 93.38 115 TYR A O 1
ATOM 916 N N . LEU A 1 116 ? -10.506 -4.591 1.573 1.00 93.81 116 LEU A N 1
ATOM 917 C CA . LEU A 1 116 ? -11.940 -4.418 1.764 1.00 93.81 116 LEU A CA 1
ATOM 918 C C . LEU A 1 116 ? -12.599 -5.705 2.271 1.00 93.81 116 LEU A C 1
ATOM 920 O O . LEU A 1 116 ? -13.336 -5.659 3.253 1.00 93.81 116 LEU A O 1
ATOM 924 N N . LYS A 1 117 ? -12.267 -6.865 1.697 1.00 94.44 117 LYS A N 1
ATOM 925 C CA . LYS A 1 117 ? -12.727 -8.173 2.185 1.00 94.44 117 LYS A CA 1
ATOM 926 C C . LYS A 1 117 ? -12.384 -8.386 3.663 1.00 94.44 117 LYS A C 1
ATOM 928 O O . LYS A 1 117 ? -13.243 -8.831 4.417 1.00 94.44 117 LYS A O 1
ATOM 933 N N . ASN A 1 118 ? -11.153 -8.081 4.067 1.00 92.62 118 ASN A N 1
ATOM 934 C CA . ASN A 1 118 ? -10.686 -8.334 5.430 1.00 92.62 118 ASN A CA 1
ATOM 935 C C . ASN A 1 118 ? -11.265 -7.339 6.446 1.00 92.62 118 ASN A C 1
ATOM 937 O O . ASN A 1 118 ? -11.607 -7.743 7.550 1.00 92.62 118 ASN A O 1
ATOM 941 N N . MET A 1 119 ? -11.391 -6.061 6.078 1.00 86.81 119 MET A N 1
ATOM 942 C CA . MET A 1 119 ? -11.844 -5.011 6.998 1.00 86.81 119 MET A CA 1
ATOM 943 C C . MET A 1 119 ? -13.357 -4.945 7.157 1.00 86.81 119 MET A C 1
ATOM 945 O O . MET A 1 119 ? -13.863 -4.692 8.243 1.00 86.81 119 MET A O 1
ATOM 949 N N . THR A 1 120 ? -14.086 -5.128 6.064 1.00 82.69 120 THR A N 1
ATOM 950 C CA . THR A 1 120 ? -15.534 -4.862 6.028 1.00 82.69 120 THR A CA 1
ATOM 951 C C . THR A 1 120 ? -16.359 -6.130 5.824 1.00 82.69 120 THR A C 1
ATOM 953 O O . THR A 1 120 ? -17.584 -6.091 5.889 1.00 82.69 120 THR A O 1
ATOM 956 N N . GLY A 1 121 ? -15.705 -7.260 5.531 1.00 91.00 121 GLY A N 1
ATOM 957 C CA . GLY A 1 121 ? -16.382 -8.507 5.191 1.00 91.00 121 GLY A CA 1
ATOM 958 C C . GLY A 1 121 ? -17.006 -8.517 3.792 1.00 91.00 121 GLY A C 1
ATOM 959 O O . GLY A 1 121 ? -17.808 -9.409 3.500 1.00 91.00 121 GLY A O 1
ATOM 960 N N . PHE A 1 122 ? -16.668 -7.563 2.909 1.00 92.56 122 PHE A N 1
ATOM 961 C CA . PHE A 1 122 ? -17.191 -7.567 1.542 1.00 92.56 122 PHE A CA 1
ATOM 962 C C . PHE A 1 122 ? -16.879 -8.886 0.824 1.00 92.56 122 PHE A C 1
ATOM 964 O O . PHE A 1 122 ? -15.753 -9.394 0.824 1.00 92.56 122 PHE A O 1
ATOM 971 N N . LYS A 1 123 ? -17.892 -9.433 0.150 1.00 93.62 123 LYS A N 1
ATOM 972 C CA . LYS A 1 123 ? -17.736 -10.629 -0.676 1.00 93.62 123 LYS A CA 1
ATOM 973 C C . LYS A 1 123 ? -16.980 -10.287 -1.959 1.00 93.62 123 LYS A C 1
ATOM 975 O O . LYS A 1 123 ? -17.239 -9.275 -2.598 1.00 93.62 123 LYS A O 1
ATOM 980 N N . MET A 1 124 ? -16.108 -11.192 -2.404 1.00 90.00 124 MET A N 1
ATOM 981 C CA . MET A 1 124 ? -15.304 -10.999 -3.621 1.00 90.00 124 MET A CA 1
ATOM 982 C C . MET A 1 124 ? -16.156 -10.761 -4.881 1.00 90.00 124 MET A C 1
ATOM 984 O O . MET A 1 124 ? -15.739 -10.057 -5.795 1.00 90.00 124 MET A O 1
ATOM 988 N N . ASN A 1 125 ? -17.350 -11.363 -4.942 1.00 94.56 125 ASN A N 1
ATOM 989 C CA . ASN A 1 125 ? -18.260 -11.250 -6.083 1.00 94.56 125 ASN A CA 1
ATOM 990 C C . ASN A 1 125 ? -18.840 -9.841 -6.268 1.00 94.56 125 ASN A C 1
ATOM 992 O O . ASN A 1 125 ? -19.183 -9.507 -7.394 1.00 94.56 125 ASN A O 1
ATOM 996 N N . TYR A 1 126 ? -18.894 -9.028 -5.212 1.00 93.75 126 TYR A N 1
ATOM 997 C CA . TYR A 1 126 ? -19.343 -7.638 -5.272 1.00 93.75 126 TYR A CA 1
ATOM 998 C C . TYR A 1 126 ? -18.476 -6.803 -6.222 1.00 93.75 126 TYR A C 1
ATOM 1000 O O . TYR A 1 126 ? -18.982 -5.992 -6.982 1.00 93.75 126 TYR A O 1
ATOM 1008 N N . PHE A 1 127 ? -17.170 -7.072 -6.249 1.00 94.38 127 PHE A N 1
ATOM 1009 C CA . PHE A 1 127 ? -16.207 -6.336 -7.068 1.00 94.38 127 PHE A CA 1
ATOM 1010 C C . PHE A 1 127 ? -16.082 -6.847 -8.510 1.00 94.38 127 PHE A C 1
ATOM 1012 O O . PHE A 1 127 ? -15.276 -6.324 -9.288 1.00 94.38 127 PHE A O 1
ATOM 1019 N N . LYS A 1 128 ? -16.855 -7.873 -8.896 1.00 93.88 128 LYS A N 1
ATOM 1020 C CA . LYS A 1 128 ? -16.858 -8.381 -10.274 1.00 93.88 128 LYS A CA 1
ATOM 1021 C C . LYS A 1 128 ? -17.510 -7.353 -11.195 1.00 93.88 128 LYS A C 1
ATOM 1023 O O . LYS A 1 128 ? -18.612 -6.898 -10.933 1.00 93.88 128 LYS A O 1
ATOM 1028 N N . GLY A 1 129 ? -16.824 -7.007 -12.280 1.00 93.69 129 GLY A N 1
ATOM 1029 C CA . GLY A 1 129 ? -17.304 -6.012 -13.244 1.00 93.69 129 GLY A CA 1
ATOM 1030 C C . GLY A 1 129 ? -17.131 -4.549 -12.819 1.00 93.69 129 GLY A C 1
ATOM 1031 O O . GLY A 1 129 ? -17.285 -3.688 -13.672 1.00 93.69 129 GLY A O 1
ATOM 1032 N N . MET A 1 130 ? -16.752 -4.256 -11.568 1.00 95.75 130 MET A N 1
ATOM 1033 C CA . MET A 1 130 ? -16.416 -2.885 -11.157 1.00 95.75 130 MET A CA 1
ATOM 1034 C C . MET A 1 130 ? -15.047 -2.454 -11.692 1.00 95.75 130 MET A C 1
ATOM 1036 O O . MET A 1 130 ? -14.110 -3.269 -11.725 1.00 95.75 130 MET A O 1
ATOM 1040 N N . SER A 1 131 ? -14.943 -1.182 -12.085 1.00 94.69 131 SER A N 1
ATOM 1041 C CA . SER A 1 131 ? -13.705 -0.576 -12.579 1.00 94.69 131 SER A CA 1
ATOM 1042 C C . SER A 1 131 ? -12.681 -0.377 -11.454 1.00 94.69 131 SER A C 1
ATOM 1044 O O . SER A 1 131 ? -12.967 -0.616 -10.278 1.00 94.69 131 SER A O 1
ATOM 1046 N N . TYR A 1 132 ? -11.456 0.017 -11.806 1.00 93.31 132 TYR A N 1
ATOM 1047 C CA . TYR A 1 132 ? -10.458 0.400 -10.807 1.00 93.31 132 TYR A CA 1
ATOM 1048 C C . TYR A 1 132 ? -10.937 1.604 -9.984 1.00 93.31 132 TYR A C 1
ATOM 1050 O O . TYR A 1 132 ? -10.890 1.538 -8.757 1.00 93.31 132 TYR A O 1
ATOM 1058 N N . ASP A 1 133 ? -11.461 2.637 -10.646 1.00 95.12 133 ASP A N 1
ATOM 1059 C CA . ASP A 1 133 ? -11.863 3.901 -10.022 1.00 95.12 133 ASP A CA 1
ATOM 1060 C C . ASP A 1 133 ? -13.017 3.717 -9.031 1.00 95.12 133 ASP A C 1
ATOM 1062 O O . ASP A 1 133 ? -12.959 4.223 -7.911 1.00 95.12 133 ASP A O 1
ATOM 1066 N N . ASP A 1 134 ? -14.018 2.903 -9.383 1.00 95.38 134 ASP A N 1
ATOM 1067 C CA . ASP A 1 134 ? -15.142 2.597 -8.484 1.00 95.38 134 ASP A CA 1
ATOM 1068 C C . ASP A 1 134 ? -14.657 1.910 -7.198 1.00 95.38 134 ASP A C 1
ATOM 1070 O O . ASP A 1 134 ? -15.084 2.224 -6.085 1.00 95.38 134 ASP A O 1
ATOM 1074 N N . ILE A 1 135 ? -13.733 0.956 -7.344 1.00 95.12 135 ILE A N 1
ATOM 1075 C CA . ILE A 1 135 ? -13.161 0.206 -6.221 1.00 95.12 135 ILE A CA 1
ATOM 1076 C C . ILE A 1 135 ? -12.258 1.107 -5.387 1.00 95.12 135 ILE A C 1
ATOM 1078 O O . ILE A 1 135 ? -12.254 0.996 -4.159 1.00 95.12 135 ILE A O 1
ATOM 1082 N N . HIS A 1 136 ? -11.509 1.989 -6.044 1.00 95.12 136 HIS A N 1
ATOM 1083 C CA . HIS A 1 136 ? -10.645 2.960 -5.397 1.00 95.12 136 HIS A CA 1
ATOM 1084 C C . HIS A 1 136 ? -11.454 3.928 -4.530 1.00 95.12 136 HIS A C 1
ATOM 1086 O O . HIS A 1 136 ? -11.124 4.108 -3.360 1.00 95.12 136 HIS A O 1
ATOM 1092 N N . LEU A 1 137 ? -12.575 4.438 -5.044 1.00 95.62 137 LEU A N 1
ATOM 1093 C CA . LEU A 1 137 ? -13.475 5.322 -4.303 1.00 95.62 137 LEU A CA 1
ATOM 1094 C C . LEU A 1 137 ? -14.040 4.648 -3.042 1.00 95.62 137 LEU A C 1
ATOM 1096 O O . LEU A 1 137 ? -14.087 5.241 -1.962 1.00 95.62 137 LEU A O 1
ATOM 1100 N N . ILE A 1 138 ? -14.450 3.381 -3.157 1.00 94.00 138 ILE A N 1
ATOM 1101 C CA . ILE A 1 138 ? -14.923 2.604 -2.004 1.00 94.00 138 ILE A CA 1
ATOM 1102 C C . ILE A 1 138 ? -13.783 2.413 -1.000 1.00 94.00 138 ILE A C 1
ATOM 1104 O O . ILE A 1 138 ? -13.973 2.633 0.196 1.00 94.00 138 ILE A O 1
ATOM 1108 N N . PHE A 1 139 ? -12.601 2.017 -1.473 1.00 94.31 139 PHE A N 1
ATOM 1109 C CA . PHE A 1 139 ? -11.426 1.825 -0.631 1.00 94.31 139 PHE A CA 1
ATOM 1110 C C . PHE A 1 139 ? -11.078 3.090 0.157 1.00 94.31 139 PHE A C 1
ATOM 1112 O O . PHE A 1 139 ? -10.936 3.014 1.375 1.00 94.31 139 PHE A O 1
ATOM 1119 N N . GLU A 1 140 ? -11.005 4.240 -0.508 1.00 94.25 140 GLU A N 1
ATOM 1120 C CA . GLU A 1 140 ? -10.649 5.520 0.102 1.00 94.25 140 GLU A CA 1
ATOM 1121 C C . GLU A 1 140 ? -11.623 5.908 1.221 1.00 94.25 140 GLU A C 1
ATOM 1123 O O . GLU A 1 140 ? -11.200 6.279 2.317 1.00 94.25 140 GLU A O 1
ATOM 1128 N N . LYS A 1 141 ? -12.931 5.717 1.006 1.00 93.19 141 LYS A N 1
ATOM 1129 C CA . LYS A 1 141 ? -13.952 5.983 2.029 1.00 93.19 141 LYS A CA 1
ATOM 1130 C C . LYS A 1 141 ? -13.722 5.172 3.309 1.00 93.19 141 LYS A C 1
ATOM 1132 O O . LYS A 1 141 ? -13.796 5.718 4.410 1.00 93.19 141 LYS A O 1
ATOM 1137 N N . TYR A 1 142 ? -13.445 3.874 3.177 1.00 90.56 142 TYR A N 1
ATOM 1138 C CA . TYR A 1 142 ? -13.184 3.009 4.332 1.00 90.56 142 TYR A CA 1
ATOM 1139 C C . TYR A 1 142 ? -11.811 3.269 4.952 1.00 90.56 142 TYR A C 1
ATOM 1141 O O . TYR A 1 142 ? -11.680 3.268 6.175 1.00 90.56 142 TYR A O 1
ATOM 1149 N N . PHE A 1 143 ? -10.798 3.530 4.129 1.00 91.06 143 PHE A N 1
ATOM 1150 C CA . PHE A 1 143 ? -9.452 3.842 4.587 1.00 91.06 143 PHE A CA 1
ATOM 1151 C C . PHE A 1 143 ? -9.436 5.120 5.433 1.00 91.06 143 PHE A C 1
ATOM 1153 O O . PHE A 1 143 ? -8.962 5.093 6.567 1.00 91.06 143 PHE A O 1
ATOM 1160 N N . ASN A 1 144 ? -10.045 6.201 4.944 1.00 91.69 144 ASN A N 1
ATOM 1161 C CA . ASN A 1 144 ? -10.106 7.479 5.654 1.00 91.69 144 ASN A CA 1
ATOM 1162 C C . ASN A 1 144 ? -10.893 7.371 6.965 1.00 91.69 144 ASN A C 1
ATOM 1164 O O . ASN A 1 144 ? -10.473 7.917 7.982 1.00 91.69 144 ASN A O 1
ATOM 1168 N N . SER A 1 145 ? -11.991 6.605 6.981 1.00 90.38 145 SER A N 1
ATOM 1169 C CA . SER A 1 145 ? -12.731 6.332 8.219 1.00 90.38 145 SER A CA 1
ATOM 1170 C C . SER A 1 145 ? -11.875 5.594 9.255 1.00 90.38 145 SER A C 1
ATOM 1172 O O . SER A 1 145 ? -11.970 5.885 10.447 1.00 90.38 145 SER A O 1
ATOM 1174 N N . ASN A 1 146 ? -11.039 4.650 8.817 1.00 87.19 146 ASN A N 1
ATOM 1175 C CA . ASN A 1 146 ? -10.149 3.903 9.705 1.00 87.19 146 ASN A CA 1
ATOM 1176 C C . ASN A 1 146 ? -9.013 4.782 10.238 1.00 87.19 146 ASN A C 1
ATOM 1178 O O . ASN A 1 146 ? -8.702 4.716 11.426 1.00 87.19 146 ASN A O 1
ATOM 1182 N N . VAL A 1 147 ? -8.427 5.629 9.390 1.00 87.75 147 VAL A N 1
ATOM 1183 C CA . VAL A 1 147 ? -7.394 6.590 9.807 1.00 87.75 147 VAL A CA 1
ATOM 1184 C C . VAL A 1 147 ? -7.957 7.569 10.838 1.00 87.75 147 VAL A C 1
ATOM 1186 O O . VAL A 1 147 ? -7.369 7.717 11.906 1.00 87.75 147 VAL A O 1
ATOM 1189 N N . ALA A 1 148 ? -9.133 8.146 10.580 1.00 91.25 148 ALA A N 1
ATOM 1190 C CA . ALA A 1 148 ? -9.788 9.066 11.508 1.00 91.25 148 ALA A CA 1
ATOM 1191 C C . ALA A 1 148 ? -10.120 8.405 12.859 1.00 91.25 148 ALA A C 1
ATOM 1193 O O . ALA A 1 148 ? -9.982 9.021 13.916 1.00 91.25 148 ALA A O 1
ATOM 1194 N N . PHE A 1 149 ? -10.533 7.133 12.851 1.00 89.00 149 PHE A N 1
ATOM 1195 C CA . PHE A 1 149 ? -10.774 6.381 14.082 1.00 89.00 149 PHE A CA 1
ATOM 1196 C C . PHE A 1 149 ? -9.486 6.151 14.887 1.00 89.00 149 PHE A C 1
ATOM 1198 O O . PHE A 1 149 ? -9.474 6.348 16.104 1.00 89.00 149 PHE A O 1
ATOM 1205 N N . LEU A 1 150 ? -8.395 5.758 14.224 1.00 88.88 150 LEU A N 1
ATOM 1206 C CA . LEU A 1 150 ? -7.100 5.547 14.875 1.00 88.88 150 LEU A CA 1
ATOM 1207 C C . LEU A 1 150 ? -6.547 6.839 15.478 1.00 88.88 150 LEU A C 1
ATOM 1209 O O . LEU A 1 150 ? -6.080 6.825 16.616 1.00 88.88 150 LEU A O 1
ATOM 1213 N N . GLU A 1 151 ? -6.639 7.945 14.744 1.00 92.44 151 GLU A N 1
ATOM 1214 C CA . GLU A 1 151 ? -6.208 9.262 15.211 1.00 92.44 151 GLU A CA 1
ATOM 1215 C C . GLU A 1 151 ? -6.976 9.684 16.466 1.00 92.44 151 GLU A C 1
ATOM 1217 O O . GLU A 1 151 ? -6.366 9.987 17.491 1.00 92.44 151 GLU A O 1
ATOM 1222 N N . LYS A 1 152 ? -8.306 9.548 16.442 1.00 90.88 152 LYS A N 1
ATOM 1223 C CA . LYS A 1 152 ? -9.160 9.816 17.604 1.00 90.88 152 LYS A CA 1
ATOM 1224 C C . LYS A 1 152 ? -8.805 8.953 18.817 1.00 90.88 152 LYS A C 1
ATOM 1226 O O . LYS A 1 152 ? -8.830 9.428 19.948 1.00 90.88 152 LYS A O 1
ATOM 1231 N N . THR A 1 153 ? -8.492 7.677 18.603 1.00 89.31 153 THR A N 1
ATOM 1232 C CA . THR A 1 153 ? -8.151 6.759 19.703 1.00 89.31 153 THR A CA 1
ATOM 1233 C C . THR A 1 153 ? -6.790 7.107 20.308 1.00 89.31 153 THR A C 1
ATOM 1235 O O . THR A 1 153 ? -6.622 7.068 21.525 1.00 89.31 153 THR A O 1
ATOM 1238 N N . LYS A 1 154 ? -5.822 7.494 19.470 1.00 91.12 154 LYS A N 1
ATOM 1239 C CA . LYS A 1 154 ? -4.499 7.940 19.913 1.00 91.12 154 LYS A CA 1
ATOM 1240 C C . LYS A 1 154 ? -4.588 9.214 20.757 1.00 91.12 154 LYS A C 1
ATOM 1242 O O . LYS A 1 154 ? -3.978 9.267 21.820 1.00 91.12 154 LYS A O 1
ATOM 1247 N N . GLU A 1 155 ? -5.382 10.188 20.318 1.00 90.31 155 GLU A N 1
ATOM 1248 C CA . GLU A 1 155 ? -5.612 11.437 21.054 1.00 90.31 155 GLU A CA 1
ATOM 1249 C C . GLU A 1 155 ? -6.242 11.180 22.433 1.00 90.31 155 GLU A C 1
ATOM 1251 O O . GLU A 1 155 ? -5.804 11.748 23.430 1.00 90.31 155 GLU A O 1
ATOM 1256 N N . GLN A 1 156 ? -7.208 10.257 22.526 1.00 88.12 156 GLN A N 1
ATOM 1257 C CA . GLN A 1 156 ? -7.831 9.890 23.804 1.00 88.12 156 GLN A CA 1
ATOM 1258 C C . GLN A 1 156 ? -6.846 9.271 24.801 1.00 88.12 156 GLN A C 1
ATOM 1260 O O . GLN A 1 156 ? -6.896 9.600 25.987 1.00 88.12 156 GLN A O 1
ATOM 1265 N N . ILE A 1 157 ? -5.957 8.392 24.328 1.00 88.44 157 ILE A N 1
ATOM 1266 C CA . ILE A 1 157 ? -4.924 7.770 25.167 1.00 88.44 157 ILE A CA 1
ATOM 1267 C C . ILE A 1 157 ? -3.946 8.840 25.670 1.00 88.44 157 ILE A C 1
ATOM 1269 O O . ILE A 1 157 ? -3.650 8.897 26.861 1.00 88.44 157 ILE A O 1
ATOM 1273 N N . GLU A 1 158 ? -3.502 9.742 24.795 1.00 88.31 158 GLU A N 1
ATOM 1274 C CA . GLU A 1 158 ? -2.591 10.833 25.158 1.00 88.31 158 GLU A CA 1
ATOM 1275 C C . GLU A 1 158 ? -3.232 11.828 26.150 1.00 88.31 158 GLU A C 1
ATOM 1277 O O . GLU A 1 158 ? -2.605 12.267 27.124 1.00 88.31 158 GLU A O 1
ATOM 1282 N N . GLU A 1 159 ? -4.518 12.143 25.973 1.00 88.75 159 GLU A N 1
ATOM 1283 C CA . GLU A 1 159 ? -5.273 12.974 26.911 1.00 88.75 159 GLU A CA 1
ATOM 1284 C C . GLU A 1 159 ? -5.452 12.285 28.276 1.00 88.75 159 GLU A C 1
ATOM 1286 O O . GLU A 1 159 ? -5.352 12.925 29.329 1.00 88.75 159 GLU A O 1
ATOM 1291 N N . GLU A 1 160 ? -5.729 10.982 28.299 1.00 86.69 160 GLU A N 1
ATOM 1292 C CA . GLU A 1 160 ? -5.815 10.215 29.541 1.00 86.69 160 GLU A CA 1
ATOM 1293 C C . GLU A 1 160 ? -4.471 10.162 30.275 1.00 86.69 160 GLU A C 1
ATOM 1295 O O . GLU A 1 160 ? -4.429 10.457 31.474 1.00 86.69 160 GLU A O 1
ATOM 1300 N N . ASP A 1 161 ? -3.376 9.899 29.564 1.00 88.56 161 ASP A N 1
ATOM 1301 C CA . ASP A 1 161 ? -2.027 9.860 30.128 1.00 88.56 161 ASP A CA 1
ATOM 1302 C C . ASP A 1 161 ? -1.623 11.215 30.725 1.00 88.56 161 ASP A C 1
ATOM 1304 O O . ASP A 1 161 ? -1.121 11.288 31.855 1.00 88.56 161 ASP A O 1
ATOM 1308 N N . SER A 1 162 ? -1.916 12.319 30.030 1.00 87.38 162 SER A N 1
ATOM 1309 C CA . SER A 1 162 ? -1.636 13.668 30.536 1.00 87.38 162 SER A CA 1
ATOM 1310 C C . SER A 1 162 ? -2.474 14.022 31.778 1.00 87.38 162 SER A C 1
ATOM 1312 O O . SER A 1 162 ? -1.963 14.629 32.729 1.00 87.38 162 SER A O 1
ATOM 1314 N N . ARG A 1 163 ? -3.748 13.599 31.836 1.00 87.81 163 ARG A N 1
ATOM 1315 C CA . ARG A 1 163 ? -4.603 13.746 33.030 1.00 87.81 163 ARG A CA 1
ATOM 1316 C C . ARG A 1 163 ? -4.114 12.878 34.185 1.00 87.81 163 ARG A C 1
ATOM 1318 O O . ARG A 1 163 ? -4.091 13.346 35.326 1.00 87.81 163 ARG A O 1
ATOM 1325 N N . ALA A 1 164 ? -3.711 11.639 33.915 1.00 85.88 164 ALA A N 1
ATOM 1326 C CA . ALA A 1 164 ? -3.152 10.736 34.914 1.00 85.88 164 ALA A CA 1
ATOM 1327 C C . ALA A 1 164 ? -1.853 11.303 35.507 1.00 85.88 164 ALA A C 1
ATOM 1329 O O . ALA A 1 164 ? -1.677 11.288 36.728 1.00 85.88 164 ALA A O 1
ATOM 1330 N N . LEU A 1 165 ? -0.983 11.879 34.673 1.00 87.75 165 LEU A N 1
ATOM 1331 C CA . LEU A 1 165 ? 0.244 12.539 35.115 1.00 87.75 165 LEU A CA 1
ATOM 1332 C C . LEU A 1 165 ? -0.047 13.758 36.005 1.00 87.75 165 LEU A C 1
ATOM 1334 O O . LEU A 1 165 ? 0.519 13.862 37.093 1.00 87.75 165 LEU A O 1
ATOM 1338 N N . LYS A 1 166 ? -0.989 14.629 35.610 1.00 85.12 166 LYS A N 1
ATOM 1339 C CA . LYS A 1 166 ? -1.428 15.779 36.428 1.00 85.12 166 LYS A CA 1
ATOM 1340 C C . LYS A 1 166 ? -1.998 15.363 37.790 1.00 85.12 166 LYS A C 1
ATOM 1342 O O . LYS A 1 166 ? -1.767 16.043 38.787 1.00 85.12 166 LYS A O 1
ATOM 1347 N N . ARG A 1 167 ? -2.735 14.246 37.864 1.00 87.31 167 ARG A N 1
ATOM 1348 C CA . ARG A 1 167 ? -3.231 13.705 39.145 1.00 87.31 167 ARG A CA 1
ATOM 1349 C C . ARG A 1 167 ? -2.084 13.235 40.044 1.00 87.31 167 ARG A C 1
ATOM 1351 O O . ARG A 1 167 ? -2.111 13.506 41.243 1.00 87.31 167 ARG A O 1
ATOM 1358 N N . LYS A 1 168 ? -1.073 12.566 39.476 1.00 82.75 168 LYS A N 1
ATOM 1359 C CA . LYS A 1 168 ? 0.102 12.084 40.223 1.00 82.75 168 LYS A CA 1
ATOM 1360 C C . LYS A 1 168 ? 0.915 13.236 40.820 1.00 82.75 168 LYS A C 1
ATOM 1362 O O . LYS A 1 168 ? 1.234 13.184 42.004 1.00 82.75 168 LYS A O 1
ATOM 1367 N N . THR A 1 169 ? 1.193 14.287 40.047 1.00 82.94 169 THR A N 1
ATOM 1368 C CA . THR A 1 169 ? 1.969 15.443 40.532 1.00 82.94 169 THR A CA 1
ATOM 1369 C C . THR A 1 169 ? 1.225 16.224 41.615 1.00 82.94 169 THR A C 1
ATOM 1371 O O . THR A 1 169 ? 1.820 16.570 42.633 1.00 82.94 169 THR A O 1
ATOM 1374 N N . LYS A 1 170 ? -0.090 16.430 41.459 1.00 76.44 170 LYS A N 1
ATOM 1375 C CA . LYS A 1 170 ? -0.914 17.090 42.483 1.00 76.44 170 LYS A CA 1
ATOM 1376 C C . LYS A 1 170 ? -0.975 16.290 43.792 1.00 76.44 170 LYS A C 1
ATOM 1378 O O . LYS A 1 170 ? -0.806 16.868 44.858 1.00 76.44 170 LYS A O 1
ATOM 1383 N N . SER A 1 171 ? -1.149 14.966 43.723 1.00 72.00 171 SER A N 1
ATOM 1384 C CA . SER A 1 171 ? -1.161 14.112 44.922 1.00 72.00 171 SER A CA 1
ATOM 1385 C C . SER A 1 171 ? 0.196 14.050 45.633 1.00 72.00 171 SER A C 1
ATOM 1387 O O . SER A 1 171 ? 0.214 13.876 46.849 1.00 72.00 171 SER A O 1
ATOM 1389 N N . GLN A 1 172 ? 1.316 14.154 44.909 1.00 70.12 172 GLN A N 1
ATOM 1390 C CA . GLN A 1 172 ? 2.641 14.266 45.528 1.00 70.12 172 GLN A CA 1
ATOM 1391 C C . GLN A 1 172 ? 2.818 15.602 46.257 1.00 70.12 172 GLN A C 1
ATOM 1393 O O . GLN A 1 172 ? 3.381 15.608 47.345 1.00 70.12 172 GLN A O 1
ATOM 1398 N N . ALA A 1 173 ? 2.310 16.702 45.694 1.00 67.31 173 ALA A N 1
ATOM 1399 C CA . ALA A 1 173 ? 2.393 18.027 46.308 1.00 67.31 173 ALA A CA 1
ATOM 1400 C C . ALA A 1 173 ? 1.526 18.176 47.574 1.00 67.31 173 ALA A C 1
ATOM 1402 O O . ALA A 1 173 ? 1.911 18.906 48.472 1.00 67.31 173 ALA A O 1
ATOM 1403 N N . GLU A 1 174 ? 0.385 17.483 47.670 1.00 66.31 174 GLU A N 1
ATOM 1404 C CA . GLU A 1 174 ? -0.467 17.475 48.879 1.00 66.31 174 GLU A CA 1
ATOM 1405 C C . GLU A 1 174 ? 0.052 16.554 50.001 1.00 66.31 174 GLU A C 1
ATOM 1407 O O . GLU A 1 174 ? -0.422 16.636 51.131 1.00 66.31 174 GLU A O 1
ATOM 1412 N N . LYS A 1 175 ? 0.989 15.645 49.698 1.00 66.50 175 LYS A N 1
ATOM 1413 C CA . LYS A 1 175 ? 1.607 14.731 50.679 1.00 66.50 175 LYS A CA 1
ATOM 1414 C C . LYS A 1 175 ? 2.937 15.245 51.249 1.00 66.50 175 LYS A C 1
ATOM 1416 O O . LYS A 1 175 ? 3.524 14.541 52.071 1.00 66.50 175 LYS A O 1
ATOM 1421 N N . ALA A 1 176 ? 3.414 16.400 50.789 1.00 52.72 176 ALA A N 1
ATOM 1422 C CA . ALA A 1 176 ? 4.608 17.090 51.279 1.00 52.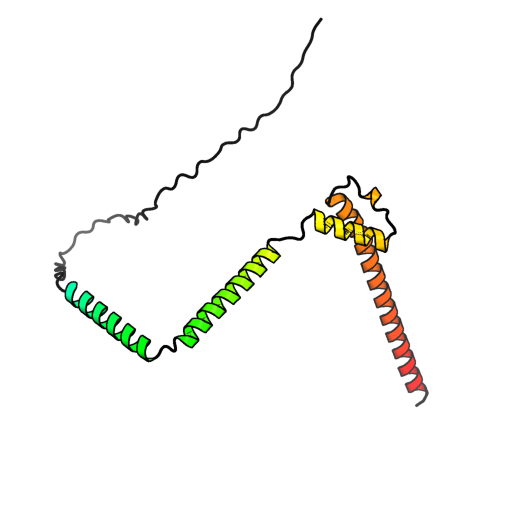72 176 ALA A CA 1
ATOM 1423 C C . ALA A 1 176 ? 4.203 18.242 52.205 1.00 52.72 176 ALA A C 1
ATOM 1425 O O . ALA A 1 176 ? 4.937 18.468 53.190 1.00 52.72 176 ALA A O 1
#

Secondary structure (DSSP, 8-state):
------------------------------PPP-----------------HHHHHHHHHHHHHHHHHHHHHH--HHHHHHHHHHHHHHHHHHHHHHHHHHS---HHHHHHHHHHHHHHHH---GGGGTT--HHHHHHHHHHHHHHHHHHHHHHHHHHHHHHHHHHHHHHHHHHHT-

Radius of gyration: 39.59 Å; chains: 1; bounding box: 98×64×99 Å

Organism: Tanacetum cinerariifolium (NCBI:txid118510)

Foldseek 3Di:
DDDDDDDDDDDDDDDDDDDDDDDDDDDDDDDDDDDDDDDDDPPPPDDPPCPVVVVVVVVVVVVVVVVVCVVPDPVVVVVVVVVVVVVVVVVVVVVVVVVVPDCPLVNVLVVLLVVCCVPPVDDSVVCPPPDSVRSVVVSVVVVVVVVVVVVVVVVVVVVVVVVVVVVVVVVVVVVD